Protein AF-A0A101ICA8-F1 (afdb_monomer)

Secondary structure (DSSP, 8-state):
---------TT-TTS---SS-S--TT----EEEE--SSSHHHH-EEEEESSTTSPEEEEETT-----HHHHSSHHHHHHHHTTT-SS---TTHHHHHHHHHHHHHHHHHTT---HHHHHHHHHHHHHHHHHHT-

Mean predicted aligned error: 10.4 Å

Sequence (134 aa):
NYGNIMVELADSAQVGKHPAKWKYRSSQSGFTVLIDPTYPETLTSIFVALPAYGYSIPFLMGATETPRALLDGTVYVSQKESFRYSDYHQSGINDKWKEFLYATRNQLTEGNDVTESINKNFLEMVELVLSMNK

Nearest PDB structures (foldseek):
  1r9p-assembly1_A  TM=2.451E-01  e=5.365E+00  Haemophilus influenzae
  8c2q-assembly1_A  TM=2.241E-01  e=6.086E+00  Salmonella enterica subsp. enterica serovar Typhimurium

Foldseek 3Di:
DPDDPPQDDCPRPPHDDDPPPCPDPPRQKDKGWDADPPCRQFATWIWIAQRNQAGTQIDTNLEPDDAVCVVVCVLNVLRVVLPPDPDRPPPPLVVLSVVLSVVVVVCVVVVHDCHVVNNVVSNVRSVVSSVVSD

Radius of gyration: 15.76 Å; Cα contacts (8 Å, |Δi|>4): 157; chains: 1; bounding box: 45×22×48 Å

Structure (mmCIF, N/CA/C/O backbone):
data_AF-A0A101ICA8-F1
#
_entry.id   AF-A0A101ICA8-F1
#
loop_
_atom_site.group_PDB
_atom_site.id
_atom_site.type_symbol
_atom_site.label_atom_id
_atom_site.label_alt_id
_atom_site.label_comp_id
_atom_site.label_asym_id
_atom_site.label_entity_id
_atom_site.label_seq_id
_atom_site.pdbx_PDB_ins_code
_atom_site.Cartn_x
_atom_site.Cartn_y
_atom_site.Cartn_z
_atom_site.occupancy
_atom_site.B_iso_or_equiv
_atom_site.auth_seq_id
_atom_site.auth_comp_id
_atom_site.auth_asym_id
_atom_site.auth_atom_id
_atom_site.pdbx_PDB_model_num
ATOM 1 N N . ASN A 1 1 ? 4.835 -0.279 30.034 1.00 33.00 1 ASN A N 1
ATOM 2 C CA . ASN A 1 1 ? 5.693 0.478 29.099 1.00 33.00 1 ASN A CA 1
ATOM 3 C C . ASN A 1 1 ? 5.706 -0.221 27.756 1.00 33.00 1 ASN A C 1
ATOM 5 O O . ASN A 1 1 ? 6.590 -1.024 27.499 1.00 33.00 1 ASN A O 1
ATOM 9 N N . TYR A 1 2 ? 4.675 0.028 26.947 1.00 28.28 2 TYR A N 1
ATOM 10 C CA . TYR A 1 2 ? 4.590 -0.466 25.574 1.00 28.28 2 TYR A CA 1
ATOM 11 C C . TYR A 1 2 ? 5.607 0.316 24.740 1.00 28.28 2 TYR A C 1
ATOM 13 O O . TYR A 1 2 ? 5.393 1.479 24.412 1.00 28.28 2 TYR A O 1
ATOM 21 N N . GLY A 1 3 ? 6.782 -0.288 24.559 1.00 27.80 3 GLY A N 1
ATOM 22 C CA . GLY A 1 3 ? 7.936 0.329 23.922 1.00 27.80 3 GLY A CA 1
ATOM 23 C C . GLY A 1 3 ? 7.733 0.454 22.419 1.00 27.80 3 GLY A C 1
ATOM 24 O O . GLY A 1 3 ? 7.601 -0.551 21.733 1.00 27.80 3 GLY A O 1
ATOM 25 N N . ASN A 1 4 ? 7.689 1.702 21.957 1.00 31.98 4 ASN A N 1
ATOM 26 C CA . ASN A 1 4 ? 8.041 2.201 20.629 1.00 31.98 4 ASN A CA 1
ATOM 27 C C . ASN A 1 4 ? 8.325 1.124 19.570 1.00 31.98 4 ASN A C 1
ATOM 29 O O . ASN A 1 4 ? 9.422 0.568 19.514 1.00 31.98 4 ASN A O 1
ATOM 33 N N . ILE A 1 5 ? 7.362 0.902 18.675 1.00 34.62 5 ILE A N 1
ATOM 34 C CA . ILE A 1 5 ? 7.608 0.207 17.410 1.00 34.62 5 ILE A CA 1
ATOM 35 C C . ILE A 1 5 ? 8.553 1.097 16.596 1.00 34.62 5 ILE A C 1
ATOM 37 O O . ILE A 1 5 ? 8.132 2.095 16.013 1.00 34.62 5 ILE A O 1
ATOM 41 N N . MET A 1 6 ? 9.846 0.768 16.593 1.00 35.53 6 MET A N 1
ATOM 42 C CA . MET A 1 6 ? 10.785 1.341 15.636 1.00 35.53 6 MET A CA 1
ATOM 43 C C . MET A 1 6 ? 10.521 0.694 14.281 1.00 35.53 6 MET A C 1
ATOM 45 O O . MET A 1 6 ? 10.897 -0.449 14.033 1.00 35.53 6 MET A O 1
ATOM 49 N N . VAL A 1 7 ? 9.853 1.436 13.402 1.00 41.03 7 VAL A N 1
ATOM 50 C CA . VAL A 1 7 ? 9.846 1.141 11.970 1.00 41.03 7 VAL A CA 1
ATOM 51 C C . VAL A 1 7 ? 11.228 1.511 11.439 1.00 41.03 7 VAL A C 1
ATOM 53 O O . VAL A 1 7 ? 11.446 2.618 10.952 1.00 41.03 7 VAL A O 1
ATOM 56 N N . GLU A 1 8 ? 12.192 0.606 11.565 1.00 38.44 8 GLU A N 1
ATOM 57 C CA . GLU A 1 8 ? 13.427 0.711 10.799 1.00 38.44 8 GLU A CA 1
ATOM 58 C C . GLU A 1 8 ? 13.215 0.023 9.457 1.00 38.44 8 GLU A C 1
ATOM 60 O O . GLU A 1 8 ? 13.251 -1.201 9.337 1.00 38.44 8 GLU A O 1
ATOM 65 N N . LEU A 1 9 ? 12.961 0.835 8.429 1.00 40.56 9 LEU A N 1
ATOM 66 C CA . LEU A 1 9 ? 13.074 0.391 7.044 1.00 40.56 9 LEU A CA 1
ATOM 67 C C . LEU A 1 9 ? 14.454 -0.261 6.871 1.00 40.56 9 LEU A C 1
ATOM 69 O O . LEU A 1 9 ? 15.437 0.255 7.402 1.00 40.56 9 LEU A O 1
ATOM 73 N N . ALA A 1 10 ? 14.548 -1.341 6.094 1.00 41.91 10 ALA A N 1
ATOM 74 C CA . ALA A 1 10 ? 15.792 -2.092 5.872 1.00 41.91 10 ALA A CA 1
ATOM 75 C C . ALA A 1 10 ? 16.975 -1.256 5.315 1.00 41.91 10 ALA A C 1
ATOM 77 O O . ALA A 1 10 ? 18.081 -1.773 5.185 1.00 41.91 10 ALA A O 1
ATOM 78 N N . ASP A 1 11 ? 16.757 0.028 5.003 1.00 41.78 11 ASP A N 1
ATOM 79 C CA . ASP A 1 11 ? 17.762 0.984 4.525 1.00 41.78 11 ASP A CA 1
ATOM 80 C C . ASP A 1 11 ? 17.880 2.258 5.400 1.00 41.78 11 ASP A C 1
ATOM 82 O O . ASP A 1 11 ? 18.428 3.279 4.977 1.00 41.78 11 ASP A O 1
ATOM 86 N N . SER A 1 12 ? 17.369 2.205 6.638 1.00 40.47 12 SER A N 1
ATOM 87 C CA . SER A 1 12 ? 17.634 3.181 7.704 1.00 40.47 12 SER A CA 1
ATOM 88 C C . SER A 1 12 ? 19.147 3.390 7.855 1.00 40.47 12 SER A C 1
ATOM 90 O O . SER A 1 12 ? 19.926 2.437 7.829 1.00 40.47 12 SER A O 1
ATOM 92 N N . ALA A 1 13 ? 19.584 4.640 8.048 1.00 45.53 13 ALA A N 1
ATOM 93 C CA . ALA A 1 13 ? 20.996 4.952 8.292 1.00 45.53 13 ALA A CA 1
ATOM 94 C C . ALA A 1 13 ? 21.559 4.256 9.549 1.00 45.53 13 ALA A C 1
ATOM 96 O O . ALA A 1 13 ? 22.775 4.164 9.703 1.00 45.53 13 ALA A O 1
ATOM 97 N N . GLN A 1 14 ? 20.678 3.785 10.434 1.00 38.03 14 GLN A N 1
ATOM 98 C CA . GLN A 1 14 ? 20.999 3.118 11.692 1.00 38.03 14 GLN A CA 1
ATOM 99 C C . GLN A 1 14 ? 21.032 1.581 11.557 1.00 38.03 14 GLN A C 1
ATOM 101 O O . GLN A 1 14 ? 21.544 0.909 12.451 1.00 38.03 14 GLN A O 1
ATOM 106 N N . VAL A 1 15 ? 20.592 1.016 10.422 1.00 42.09 15 VAL A N 1
ATOM 107 C CA . VAL A 1 15 ? 20.652 -0.429 10.148 1.00 42.09 15 VAL A CA 1
ATOM 108 C C . VAL A 1 15 ? 21.963 -0.775 9.438 1.00 42.09 15 VAL A C 1
ATOM 110 O O . VAL A 1 15 ? 22.350 -0.160 8.442 1.00 42.09 15 VAL A O 1
ATOM 113 N N . GLY A 1 16 ? 22.668 -1.787 9.953 1.00 37.28 16 GLY A N 1
ATOM 114 C CA . GLY A 1 16 ? 23.921 -2.277 9.383 1.00 37.28 16 GLY A CA 1
ATOM 115 C C . GLY A 1 16 ? 23.740 -2.741 7.936 1.00 37.28 16 GLY A C 1
ATOM 116 O O . GLY A 1 16 ? 23.106 -3.761 7.673 1.00 37.28 16 GLY A O 1
ATOM 117 N N . LYS A 1 17 ? 24.315 -2.002 6.984 1.00 44.44 17 LYS A N 1
ATOM 118 C CA . LYS A 1 17 ? 24.229 -2.339 5.559 1.00 44.44 17 LYS A CA 1
ATOM 119 C C . LYS A 1 17 ? 25.163 -3.505 5.251 1.00 44.44 17 LYS A C 1
ATOM 121 O O . LYS A 1 17 ? 26.380 -3.384 5.387 1.00 44.44 17 LYS A O 1
ATOM 126 N N . HIS A 1 18 ? 24.610 -4.628 4.803 1.00 38.69 18 HIS A N 1
ATOM 127 C CA . HIS A 1 18 ? 25.421 -5.738 4.313 1.00 38.69 18 HIS A CA 1
ATOM 128 C C . HIS A 1 18 ? 26.157 -5.306 3.020 1.00 38.69 18 HIS A C 1
ATOM 130 O O . HIS A 1 18 ? 25.521 -4.765 2.113 1.00 38.69 18 HIS A O 1
ATOM 136 N N . PRO A 1 19 ? 27.479 -5.539 2.880 1.00 38.06 19 PRO A N 1
ATOM 137 C CA . PRO A 1 19 ? 28.284 -5.038 1.755 1.00 38.06 19 PRO A CA 1
ATOM 138 C C . PRO A 1 19 ? 27.901 -5.639 0.396 1.00 38.06 19 PRO A C 1
ATOM 140 O O . PRO A 1 19 ? 28.270 -5.101 -0.651 1.00 38.06 19 PRO A O 1
ATOM 143 N N . ALA A 1 20 ? 27.119 -6.722 0.388 1.00 41.50 20 ALA A N 1
ATOM 144 C CA . ALA A 1 20 ? 26.404 -7.146 -0.806 1.00 41.50 20 ALA A CA 1
ATOM 145 C C . ALA A 1 20 ? 25.312 -6.113 -1.108 1.00 41.50 20 ALA A C 1
ATOM 147 O O . ALA A 1 20 ? 24.169 -6.269 -0.693 1.00 41.50 20 ALA A O 1
ATOM 148 N N . LYS A 1 21 ? 25.674 -5.045 -1.829 1.00 44.03 21 LYS A N 1
ATOM 149 C CA . LYS A 1 21 ? 24.713 -4.183 -2.519 1.00 44.03 21 LYS A CA 1
ATOM 150 C C . LYS A 1 21 ? 23.716 -5.110 -3.204 1.00 44.03 21 LYS A C 1
ATOM 152 O O . LYS A 1 21 ? 24.121 -5.890 -4.062 1.00 44.03 21 LYS A O 1
ATOM 157 N N . TRP A 1 22 ? 22.434 -5.009 -2.866 1.00 44.62 22 TRP A N 1
ATOM 158 C CA . TRP A 1 22 ? 21.349 -5.778 -3.480 1.00 44.62 22 TRP A CA 1
ATOM 159 C C . TRP A 1 22 ? 21.189 -5.488 -4.981 1.00 44.62 22 TRP A C 1
ATOM 161 O O . TRP A 1 22 ? 20.150 -5.800 -5.5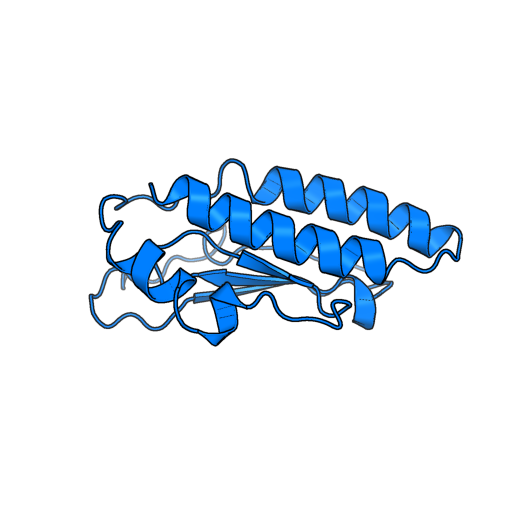19 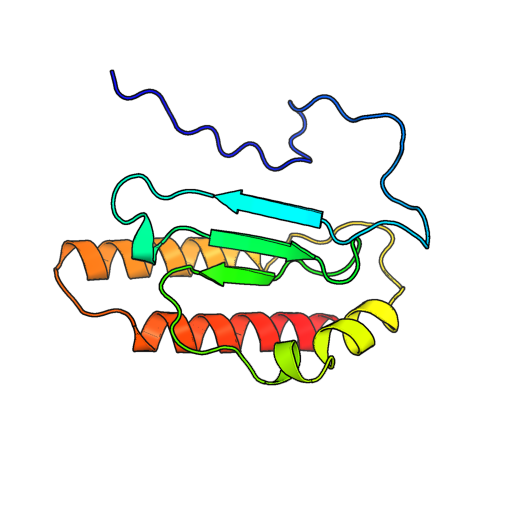1.00 44.62 22 TRP A O 1
ATOM 171 N N . LYS A 1 23 ? 22.187 -4.911 -5.676 1.00 43.81 23 LYS A N 1
ATOM 172 C CA . LYS A 1 23 ? 22.254 -4.488 -7.088 1.00 43.81 23 LYS A CA 1
ATOM 173 C C . LYS A 1 23 ? 22.678 -5.613 -8.056 1.00 43.81 23 LYS A C 1
ATOM 175 O O . LYS A 1 23 ? 23.408 -5.354 -9.010 1.00 43.81 23 LYS A O 1
ATOM 180 N N . TYR A 1 24 ? 22.271 -6.861 -7.831 1.00 42.88 24 TYR A N 1
ATOM 181 C CA . TYR A 1 24 ? 22.476 -7.929 -8.815 1.00 42.88 24 TYR A CA 1
ATOM 182 C C . TYR A 1 24 ? 21.291 -8.029 -9.783 1.00 42.88 24 TYR A C 1
ATOM 184 O O . TYR A 1 24 ? 20.147 -8.048 -9.356 1.00 42.88 24 TYR A O 1
ATOM 192 N N . ARG A 1 25 ? 21.529 -8.232 -11.088 1.00 43.41 25 ARG A N 1
ATOM 193 C CA . ARG A 1 25 ? 20.455 -8.584 -12.054 1.00 43.41 25 ARG A CA 1
ATOM 194 C C . ARG A 1 25 ? 19.585 -9.776 -11.608 1.00 43.41 25 ARG A C 1
ATOM 196 O O . ARG A 1 25 ? 18.491 -9.951 -12.127 1.00 43.41 25 ARG A O 1
ATOM 203 N N . SER A 1 26 ? 20.085 -10.585 -10.675 1.00 43.50 26 SER A N 1
ATOM 204 C CA . SER A 1 26 ? 19.428 -11.730 -10.046 1.00 43.50 26 SER A CA 1
ATOM 205 C C . SER A 1 26 ? 18.821 -11.435 -8.667 1.00 43.50 26 SER A C 1
ATOM 207 O O . SER A 1 26 ? 18.438 -12.379 -7.979 1.00 43.50 26 SER A O 1
ATOM 209 N N . SER A 1 27 ? 18.781 -10.176 -8.208 1.00 46.53 27 SER A N 1
ATOM 210 C CA . SER A 1 27 ? 18.268 -9.860 -6.874 1.00 46.53 27 SER A CA 1
ATOM 211 C C . SER A 1 27 ? 16.772 -10.113 -6.817 1.00 46.53 27 SER A C 1
ATOM 213 O O . SER A 1 27 ? 15.989 -9.549 -7.584 1.00 46.53 27 SER A O 1
ATOM 215 N N . GLN A 1 28 ? 16.403 -10.986 -5.888 1.00 51.34 28 GLN A N 1
ATOM 216 C CA . GLN A 1 28 ? 15.024 -11.292 -5.553 1.00 51.34 28 GLN A CA 1
ATOM 217 C C . GLN A 1 28 ? 14.366 -10.034 -4.972 1.00 51.34 28 GLN A C 1
ATOM 219 O O . GLN A 1 28 ? 15.023 -9.245 -4.291 1.00 51.34 28 GLN A O 1
ATOM 224 N N . SER A 1 29 ? 13.095 -9.821 -5.309 1.00 57.47 29 SER A N 1
ATOM 225 C CA . SER A 1 29 ? 12.265 -8.709 -4.840 1.00 57.47 29 SER A CA 1
ATOM 226 C C . SER A 1 29 ? 12.425 -8.466 -3.335 1.00 57.47 29 SER A C 1
ATOM 228 O O . SER A 1 29 ? 12.402 -9.411 -2.549 1.00 57.47 29 SER A O 1
ATOM 230 N N . GLY A 1 30 ? 12.585 -7.204 -2.935 1.00 64.38 30 GLY A N 1
ATOM 231 C CA . GLY A 1 30 ? 12.642 -6.810 -1.527 1.00 64.38 30 GLY A CA 1
ATOM 232 C C . GLY A 1 30 ? 11.253 -6.467 -0.995 1.00 64.38 30 GLY A C 1
ATOM 233 O O . GLY A 1 30 ? 10.435 -5.903 -1.728 1.00 64.38 30 GLY A O 1
ATOM 234 N N . PHE A 1 31 ? 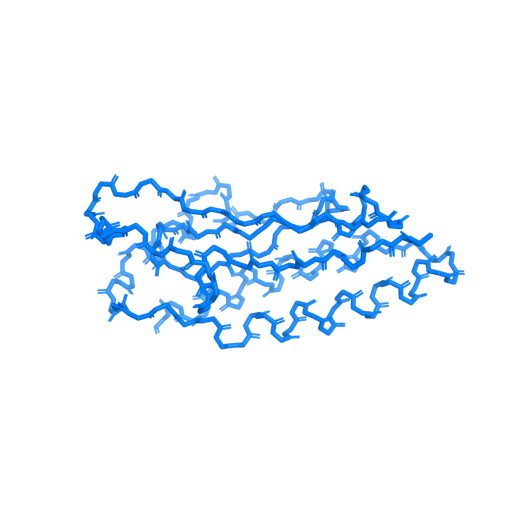11.000 -6.773 0.280 1.00 71.12 31 PHE A N 1
ATOM 235 C CA . PHE A 1 31 ? 9.804 -6.301 0.971 1.00 71.12 31 PHE A CA 1
ATOM 236 C C . PHE A 1 31 ? 10.099 -5.800 2.387 1.00 71.12 31 PHE A C 1
ATOM 238 O O . PHE A 1 31 ? 11.024 -6.269 3.046 1.00 71.12 31 PHE A O 1
ATOM 245 N N . THR A 1 32 ? 9.306 -4.836 2.849 1.00 76.25 32 THR A N 1
ATOM 246 C CA . THR A 1 32 ? 9.287 -4.371 4.244 1.00 76.25 32 THR A CA 1
ATOM 247 C C . THR A 1 32 ? 7.881 -4.526 4.799 1.00 76.25 32 THR A C 1
ATOM 249 O O . THR A 1 32 ? 6.924 -4.163 4.125 1.00 76.25 32 THR A O 1
ATOM 252 N N . VAL A 1 33 ? 7.749 -5.037 6.022 1.00 80.94 33 VAL A N 1
ATOM 253 C CA . VAL A 1 33 ? 6.453 -5.178 6.700 1.00 80.94 33 VAL A CA 1
ATOM 254 C C . VAL A 1 33 ? 6.384 -4.204 7.868 1.00 80.94 33 VAL A C 1
ATOM 256 O O . VAL A 1 33 ? 7.310 -4.129 8.673 1.00 80.94 33 VAL A O 1
ATOM 259 N N . LEU A 1 34 ? 5.271 -3.488 7.970 1.00 82.88 34 LEU A N 1
ATOM 260 C CA . LEU A 1 34 ? 4.913 -2.645 9.098 1.00 82.88 34 LEU A CA 1
ATOM 261 C C . LEU A 1 34 ? 3.639 -3.200 9.723 1.00 82.88 34 LEU A C 1
ATOM 263 O O . LEU A 1 34 ? 2.586 -3.187 9.093 1.00 82.88 34 LEU A O 1
ATOM 267 N N . ILE A 1 35 ? 3.748 -3.688 10.956 1.00 86.62 35 ILE A N 1
ATOM 268 C CA . ILE A 1 35 ? 2.634 -4.287 11.696 1.00 86.62 35 ILE A CA 1
ATOM 269 C C . ILE A 1 35 ? 1.974 -3.212 12.557 1.00 86.62 35 ILE A C 1
ATOM 271 O O . ILE A 1 35 ? 2.640 -2.582 13.382 1.00 86.62 35 ILE A O 1
ATOM 275 N N . ASP A 1 36 ? 0.671 -3.010 12.367 1.00 87.62 36 ASP A N 1
ATOM 276 C CA . ASP A 1 36 ? -0.108 -2.094 13.196 1.00 87.62 36 ASP A CA 1
ATOM 277 C C . ASP A 1 36 ? -0.492 -2.777 14.522 1.00 87.62 36 ASP A C 1
ATOM 279 O O . ASP A 1 36 ? -1.056 -3.868 14.497 1.00 87.62 36 ASP A O 1
ATOM 283 N N . PRO A 1 37 ? -0.198 -2.186 15.694 1.00 86.69 37 PRO A N 1
ATOM 284 C CA . PRO A 1 37 ? -0.487 -2.825 16.978 1.00 86.69 37 PRO A CA 1
ATOM 285 C C . PRO A 1 37 ? -1.958 -2.746 17.401 1.00 86.69 37 PRO A C 1
ATOM 287 O O . PRO A 1 37 ? -2.347 -3.437 18.339 1.00 86.69 37 PRO A O 1
ATOM 290 N N . THR A 1 38 ? -2.751 -1.864 16.791 1.00 91.06 38 THR A N 1
ATOM 291 C CA . THR A 1 38 ? -4.134 -1.580 17.197 1.00 91.06 38 THR A CA 1
ATOM 292 C C . THR A 1 38 ? -5.135 -2.193 16.229 1.00 91.06 38 THR A C 1
ATOM 294 O O . THR A 1 38 ? -6.128 -2.755 16.675 1.00 91.06 38 THR A O 1
ATOM 297 N N . TYR A 1 39 ? -4.843 -2.130 14.930 1.00 91.75 39 TYR A N 1
ATOM 298 C CA . TYR A 1 39 ? -5.665 -2.691 13.856 1.00 91.75 39 TYR A CA 1
ATOM 299 C C . TYR A 1 39 ? -4.811 -3.596 12.947 1.00 91.75 39 TYR A C 1
ATOM 301 O O . TYR A 1 39 ? -4.622 -3.281 11.766 1.00 91.75 39 TYR A O 1
ATOM 309 N N . PRO A 1 40 ? -4.209 -4.680 13.479 1.00 89.50 40 PRO A N 1
ATOM 310 C CA . PRO A 1 40 ? -3.249 -5.509 12.747 1.00 89.50 40 PRO A CA 1
ATOM 311 C C . PRO A 1 40 ? -3.834 -6.149 11.483 1.00 89.50 40 PRO A C 1
ATOM 313 O O . PRO A 1 40 ? -3.114 -6.324 10.503 1.00 89.50 40 PRO A O 1
ATOM 316 N N . GLU A 1 41 ? -5.119 -6.477 11.479 1.00 89.88 41 GLU A N 1
ATOM 317 C CA . GLU A 1 41 ? -5.836 -7.043 10.334 1.00 89.88 41 GLU A CA 1
ATOM 318 C C . GLU A 1 41 ? -6.134 -6.017 9.235 1.00 89.88 41 GLU A C 1
ATOM 320 O O . GLU A 1 41 ? -6.264 -6.395 8.075 1.00 89.88 41 GLU A O 1
ATOM 325 N N . THR A 1 42 ? -6.183 -4.727 9.579 1.00 90.56 42 THR A N 1
ATOM 326 C CA . THR A 1 42 ? -6.619 -3.673 8.654 1.00 90.56 42 THR A CA 1
ATOM 327 C C . THR A 1 42 ? -5.461 -2.800 8.165 1.00 90.56 42 THR A C 1
ATOM 329 O O . THR A 1 42 ? -5.315 -2.567 6.965 1.00 90.56 42 THR A O 1
ATOM 332 N N . LEU A 1 43 ? -4.611 -2.323 9.081 1.00 90.31 43 LEU A N 1
ATOM 333 C CA . LEU A 1 43 ? -3.595 -1.296 8.808 1.00 90.31 43 LEU A CA 1
ATOM 334 C C . LEU A 1 43 ? -2.168 -1.841 8.652 1.00 90.31 43 LEU A C 1
ATOM 336 O O . LEU A 1 43 ? -1.270 -1.093 8.247 1.00 90.31 43 LEU A O 1
ATOM 340 N N . THR A 1 44 ? -1.936 -3.129 8.931 1.00 86.88 44 THR A N 1
ATOM 341 C CA . THR A 1 44 ? -0.642 -3.757 8.620 1.00 86.88 44 THR A CA 1
ATOM 342 C C . THR A 1 44 ? -0.339 -3.572 7.138 1.00 86.88 44 THR A C 1
ATOM 344 O O . THR A 1 44 ? -1.169 -3.872 6.281 1.00 86.88 44 THR A O 1
ATOM 347 N N . SER A 1 45 ? 0.849 -3.050 6.843 1.00 86.81 45 SER A N 1
ATOM 348 C CA . SER A 1 45 ? 1.271 -2.677 5.495 1.00 86.81 45 SER A CA 1
ATOM 349 C C . SER A 1 45 ? 2.504 -3.467 5.071 1.00 86.81 45 SER A C 1
ATOM 351 O O . SER A 1 45 ? 3.470 -3.575 5.826 1.00 86.81 45 SER A O 1
ATOM 353 N N . ILE A 1 46 ? 2.508 -3.980 3.844 1.00 85.00 46 ILE A N 1
ATOM 354 C CA . ILE A 1 46 ? 3.654 -4.644 3.221 1.00 85.00 46 ILE A CA 1
ATOM 355 C C . ILE A 1 46 ? 4.092 -3.814 2.021 1.00 85.00 46 ILE A C 1
ATOM 357 O O . ILE A 1 46 ? 3.345 -3.640 1.070 1.00 85.00 46 ILE A O 1
ATOM 361 N N . PHE A 1 47 ? 5.319 -3.318 2.035 1.00 80.56 47 PHE A N 1
ATOM 362 C CA . PHE A 1 47 ? 5.915 -2.594 0.921 1.00 80.56 47 PHE A CA 1
ATOM 363 C C . PHE A 1 47 ? 6.698 -3.569 0.060 1.00 80.56 47 PHE A C 1
ATOM 365 O O . PHE A 1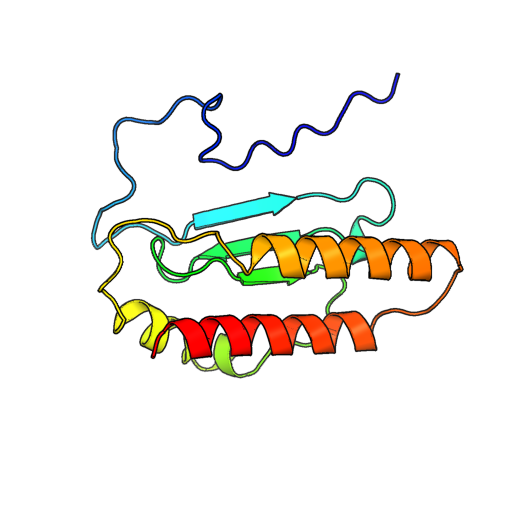 47 ? 7.671 -4.132 0.551 1.00 80.56 47 PHE A O 1
ATOM 372 N N . VAL A 1 48 ? 6.316 -3.754 -1.204 1.00 78.19 48 VAL A N 1
ATOM 373 C CA . VAL A 1 48 ? 6.980 -4.696 -2.123 1.00 78.19 48 VAL A CA 1
ATOM 374 C C . VAL A 1 48 ? 7.571 -3.946 -3.315 1.00 78.19 48 VAL A C 1
ATOM 376 O O . VAL A 1 48 ? 6.854 -3.207 -3.984 1.00 78.19 48 VAL A O 1
ATOM 379 N N . ALA A 1 49 ? 8.858 -4.145 -3.608 1.00 73.69 49 ALA A N 1
ATOM 380 C CA . ALA A 1 49 ? 9.519 -3.606 -4.803 1.00 73.69 49 ALA A CA 1
ATOM 381 C C . ALA A 1 49 ? 9.633 -4.689 -5.895 1.00 73.69 49 ALA A C 1
ATOM 383 O O . ALA A 1 49 ? 10.215 -5.752 -5.649 1.00 73.69 49 ALA A O 1
ATOM 384 N N . LEU A 1 50 ? 9.082 -4.437 -7.092 1.00 66.06 50 LEU A N 1
ATOM 385 C CA . LEU A 1 50 ? 8.933 -5.435 -8.165 1.00 66.06 50 LEU A CA 1
ATOM 386 C C . LEU A 1 50 ? 9.419 -4.920 -9.537 1.00 66.06 50 LEU A C 1
ATOM 388 O O . LEU A 1 50 ? 8.599 -4.406 -10.294 1.00 66.06 50 LEU A O 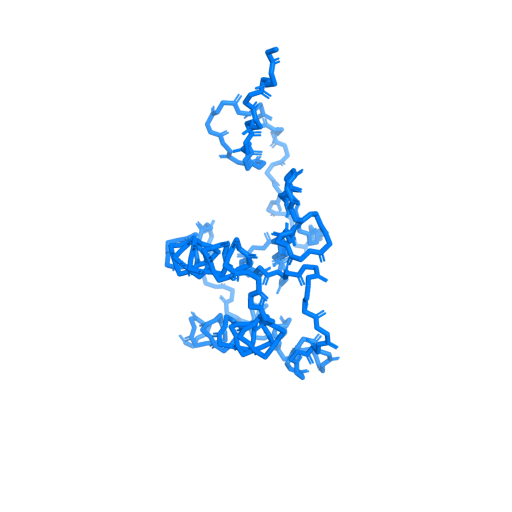1
ATOM 392 N N . PRO A 1 51 ? 10.683 -5.147 -9.958 1.00 65.19 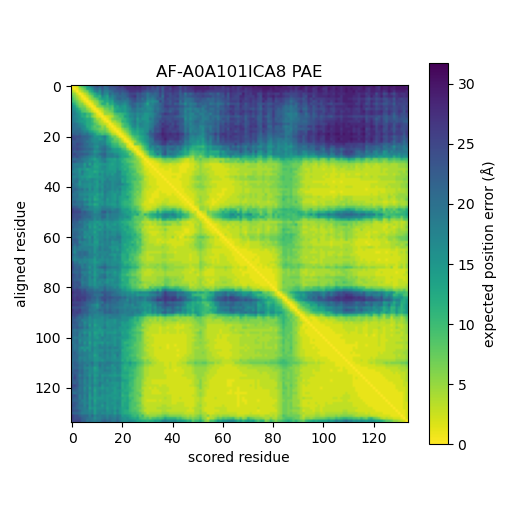51 PRO A N 1
ATOM 393 C CA . PRO A 1 51 ? 11.762 -5.909 -9.309 1.00 65.19 51 PRO A CA 1
ATOM 394 C C . PRO A 1 51 ? 12.429 -5.126 -8.164 1.00 65.19 51 PRO A C 1
ATOM 396 O O . PRO A 1 51 ? 12.057 -3.990 -7.905 1.00 65.19 51 PRO A O 1
ATOM 399 N N . ALA A 1 52 ? 13.443 -5.697 -7.500 1.00 54.03 52 ALA A N 1
ATOM 400 C CA . ALA A 1 52 ? 14.090 -5.166 -6.283 1.00 54.03 52 ALA A CA 1
ATOM 401 C C . ALA A 1 52 ? 14.609 -3.701 -6.325 1.00 54.03 52 ALA A C 1
ATOM 403 O O . ALA A 1 52 ? 15.093 -3.202 -5.312 1.00 54.03 52 ALA A O 1
ATOM 404 N N . TYR A 1 53 ? 14.527 -3.019 -7.470 1.00 57.56 53 TYR A N 1
ATOM 405 C CA . TYR A 1 53 ? 14.949 -1.626 -7.683 1.00 57.56 53 TYR A CA 1
ATOM 406 C C . TYR A 1 53 ? 13.826 -0.690 -8.124 1.00 57.56 53 TYR A C 1
ATOM 408 O O . TYR A 1 53 ? 14.082 0.493 -8.329 1.00 57.56 53 TYR A O 1
ATOM 416 N N . GLY A 1 54 ? 12.620 -1.206 -8.344 1.00 64.94 54 GLY A N 1
ATOM 417 C CA . GLY A 1 54 ? 11.485 -0.385 -8.728 1.00 64.94 54 GLY A CA 1
ATOM 418 C C . GLY A 1 54 ? 10.798 0.249 -7.521 1.00 64.94 54 GLY A C 1
ATOM 419 O O . GLY A 1 54 ? 11.177 0.030 -6.367 1.00 64.94 54 GLY A O 1
ATOM 420 N N . TYR A 1 55 ? 9.782 1.064 -7.791 1.00 73.00 55 TYR A N 1
ATOM 421 C CA . TYR A 1 55 ? 9.001 1.717 -6.746 1.00 73.00 55 TYR A CA 1
ATOM 422 C C . TYR A 1 55 ? 8.297 0.685 -5.859 1.00 73.00 55 TYR A C 1
ATOM 424 O O . TYR A 1 55 ? 7.619 -0.218 -6.362 1.00 73.00 55 TYR A O 1
ATOM 432 N N . SER A 1 56 ? 8.430 0.839 -4.539 1.00 76.56 56 SER A N 1
ATOM 433 C CA . SER A 1 56 ? 7.721 -0.005 -3.580 1.00 76.56 56 SER A CA 1
ATOM 434 C C . SER A 1 56 ? 6.228 0.287 -3.595 1.00 76.56 56 SER A C 1
ATOM 436 O O . SER A 1 56 ? 5.824 1.440 -3.450 1.00 76.56 56 SER A O 1
ATOM 438 N N . ILE A 1 57 ? 5.423 -0.762 -3.682 1.00 80.06 57 ILE A N 1
ATOM 439 C CA . ILE A 1 57 ? 3.966 -0.689 -3.626 1.00 80.06 57 ILE A CA 1
ATOM 440 C C . ILE A 1 57 ? 3.527 -1.058 -2.206 1.00 80.06 57 ILE A C 1
ATOM 442 O O . ILE A 1 57 ? 3.902 -2.142 -1.749 1.00 80.06 57 ILE A O 1
ATOM 446 N N . PRO A 1 58 ? 2.780 -0.194 -1.495 1.00 82.06 58 PRO A N 1
ATOM 447 C CA . PRO A 1 58 ? 2.206 -0.534 -0.201 1.00 82.06 58 PRO A CA 1
ATOM 448 C C . PRO A 1 58 ? 0.941 -1.383 -0.384 1.00 82.06 58 PRO A C 1
ATOM 450 O O . PRO A 1 58 ? -0.048 -0.936 -0.957 1.00 82.06 58 PRO A O 1
ATOM 453 N N . PHE A 1 59 ? 0.973 -2.604 0.131 1.00 83.56 59 PHE A N 1
ATOM 454 C CA . PHE A 1 59 ? -0.169 -3.500 0.267 1.00 83.56 59 PHE A CA 1
ATOM 455 C C . PHE A 1 59 ? -0.713 -3.360 1.681 1.00 83.56 59 PHE A C 1
ATOM 457 O O . PHE A 1 59 ? 0.030 -3.562 2.639 1.00 83.56 59 PHE A O 1
ATOM 464 N N . LEU A 1 60 ? -1.993 -3.039 1.823 1.00 85.31 60 LEU A N 1
ATOM 465 C CA . LEU A 1 60 ? -2.672 -3.038 3.116 1.00 85.31 60 LEU A CA 1
ATOM 466 C C . LEU A 1 60 ? -3.323 -4.398 3.334 1.00 85.31 60 LEU A C 1
ATOM 468 O O . LEU A 1 60 ? -4.033 -4.882 2.458 1.00 85.31 60 LEU A O 1
ATOM 472 N N . MET A 1 61 ? -3.108 -5.002 4.502 1.00 85.25 61 MET A N 1
ATOM 473 C CA . MET A 1 61 ? -3.710 -6.297 4.838 1.00 85.25 61 MET A CA 1
ATOM 474 C C . MET A 1 61 ? -5.243 -6.236 4.899 1.00 85.25 61 MET A C 1
ATOM 476 O O . MET A 1 61 ? -5.888 -7.252 4.664 1.00 85.25 61 MET A O 1
ATOM 480 N N . GLY A 1 62 ? -5.817 -5.050 5.140 1.00 87.56 62 GLY A N 1
ATOM 481 C CA . GLY A 1 62 ? -7.261 -4.820 5.090 1.00 87.56 62 GLY A CA 1
ATOM 482 C C . GLY A 1 62 ? -7.853 -4.713 3.680 1.00 87.56 62 GLY A C 1
ATOM 483 O O . GLY A 1 62 ? -9.067 -4.576 3.554 1.00 87.56 62 GLY A O 1
ATOM 484 N N . ALA A 1 63 ? -7.036 -4.738 2.620 1.00 89.81 63 ALA A N 1
ATOM 485 C CA . ALA A 1 63 ? -7.544 -4.723 1.252 1.00 89.81 63 ALA A CA 1
ATOM 486 C C . ALA A 1 63 ? -8.163 -6.081 0.900 1.00 89.81 63 ALA A C 1
ATOM 488 O O . ALA A 1 63 ? -7.568 -7.133 1.132 1.00 89.81 63 ALA A O 1
ATOM 489 N N . THR A 1 64 ? -9.347 -6.060 0.295 1.00 92.81 64 THR A N 1
ATOM 490 C CA . THR A 1 64 ? -10.075 -7.269 -0.122 1.00 92.81 64 THR A CA 1
ATOM 491 C C . THR A 1 64 ? -9.989 -7.521 -1.624 1.00 92.81 64 THR A C 1
ATOM 493 O O . THR A 1 64 ? -10.364 -8.594 -2.096 1.00 92.81 64 THR A O 1
ATOM 496 N N . GLU A 1 65 ? -9.445 -6.565 -2.379 1.00 90.75 65 GLU A N 1
ATOM 497 C CA . GLU A 1 65 ? -9.288 -6.640 -3.828 1.00 90.75 65 GLU A CA 1
ATOM 498 C C . GLU A 1 65 ? -7.842 -6.365 -4.247 1.00 90.75 65 GLU A C 1
ATOM 500 O O . GLU A 1 65 ? -7.133 -5.557 -3.650 1.00 90.75 65 GLU A O 1
ATOM 505 N N . THR A 1 66 ? -7.391 -7.043 -5.305 1.00 89.12 66 THR A N 1
ATOM 506 C CA . THR A 1 66 ? -6.057 -6.832 -5.884 1.00 89.12 66 THR A CA 1
ATOM 507 C C . THR A 1 66 ? -6.173 -6.124 -7.236 1.00 89.12 66 THR A C 1
ATOM 509 O O . THR A 1 66 ? -6.812 -6.668 -8.141 1.00 89.12 66 THR A O 1
ATOM 512 N N . PRO A 1 67 ? -5.526 -4.957 -7.428 1.00 90.56 67 PRO A N 1
ATOM 513 C CA . PRO A 1 67 ? -5.460 -4.279 -8.716 1.00 90.56 67 PRO A CA 1
ATOM 514 C C . PRO A 1 67 ? -4.962 -5.198 -9.835 1.00 90.56 67 PRO A C 1
ATOM 516 O O . PRO A 1 67 ? -3.928 -5.857 -9.711 1.00 90.56 67 PRO A O 1
ATOM 519 N N . ARG A 1 68 ? -5.668 -5.201 -10.972 1.00 91.00 68 ARG A N 1
ATOM 520 C CA . ARG A 1 68 ? -5.393 -6.102 -12.106 1.00 91.00 68 ARG A CA 1
ATOM 521 C C . ARG A 1 68 ? -3.946 -6.035 -12.605 1.00 91.00 68 ARG A C 1
ATOM 523 O O . ARG A 1 68 ? -3.375 -7.073 -12.923 1.00 91.00 68 ARG A O 1
ATOM 530 N N . ALA A 1 69 ? -3.343 -4.846 -12.588 1.00 86.44 69 ALA A N 1
ATOM 531 C CA . ALA A 1 69 ? -1.966 -4.622 -13.031 1.00 86.44 69 ALA A CA 1
ATOM 532 C C . ALA A 1 69 ? -0.902 -5.382 -12.208 1.00 86.44 69 ALA A C 1
ATOM 534 O O . ALA A 1 69 ? 0.224 -5.576 -12.674 1.00 86.44 69 ALA A O 1
ATOM 535 N N . LEU A 1 70 ? -1.240 -5.800 -10.980 1.00 84.75 70 LEU A N 1
ATOM 536 C CA . LEU A 1 70 ? -0.398 -6.669 -10.154 1.00 84.75 70 LEU A CA 1
ATOM 537 C C . LEU A 1 70 ? -0.566 -8.152 -10.503 1.00 84.75 70 LEU A C 1
ATOM 539 O O . LEU A 1 70 ? 0.360 -8.930 -10.294 1.00 84.75 70 LEU A O 1
ATOM 543 N N . LEU A 1 71 ? -1.725 -8.541 -11.039 1.00 87.56 71 LEU A N 1
ATOM 544 C CA . LEU A 1 71 ? -2.049 -9.925 -11.392 1.00 87.56 71 LEU A CA 1
ATOM 545 C C . LEU A 1 71 ? -1.561 -10.303 -12.794 1.00 87.56 71 LEU A C 1
ATOM 547 O O . LEU A 1 71 ? -1.163 -11.441 -13.020 1.00 87.56 71 LEU A O 1
ATOM 551 N N . ASP A 1 72 ? -1.598 -9.363 -13.738 1.00 86.50 72 ASP A N 1
ATOM 552 C CA . ASP A 1 72 ? -1.263 -9.613 -15.146 1.00 86.50 72 ASP A CA 1
ATOM 553 C C . ASP A 1 72 ? 0.208 -9.337 -15.505 1.00 86.50 72 ASP A C 1
ATOM 555 O O . ASP A 1 72 ? 0.619 -9.523 -16.650 1.00 86.50 72 ASP A O 1
ATOM 559 N N . GLY A 1 73 ? 1.018 -8.920 -14.528 1.00 81.69 73 GLY A N 1
ATOM 560 C CA . GLY A 1 73 ? 2.440 -8.636 -14.713 1.00 81.69 73 GLY A CA 1
ATOM 561 C C . GLY A 1 73 ? 2.749 -7.252 -15.294 1.00 81.69 73 GLY A C 1
ATOM 562 O O . GLY A 1 73 ? 3.928 -6.947 -15.488 1.00 81.69 73 GLY A O 1
ATOM 563 N N . THR A 1 74 ? 1.748 -6.391 -15.515 1.00 85.62 74 THR A N 1
ATOM 564 C CA . THR A 1 74 ? 1.944 -5.022 -16.030 1.00 85.62 74 THR A CA 1
ATOM 565 C C . THR A 1 74 ? 2.929 -4.229 -15.176 1.00 85.62 74 THR A C 1
ATOM 567 O O . THR A 1 74 ? 3.858 -3.622 -15.709 1.00 85.62 74 THR A O 1
ATOM 570 N N . VAL A 1 75 ? 2.781 -4.275 -13.847 1.00 80.06 75 VAL A N 1
ATOM 571 C CA . VAL A 1 75 ? 3.706 -3.607 -12.914 1.00 80.06 75 VAL A CA 1
ATOM 572 C C . VAL A 1 75 ? 5.134 -4.122 -13.084 1.00 80.06 75 VAL A C 1
ATOM 574 O O . VAL A 1 75 ? 6.062 -3.323 -13.182 1.00 80.06 75 VAL A O 1
ATOM 577 N N . TYR A 1 76 ? 5.311 -5.442 -13.168 1.00 78.06 76 TYR A N 1
ATOM 578 C CA . TYR A 1 76 ? 6.630 -6.053 -13.313 1.00 78.06 76 TYR A CA 1
ATOM 579 C C . TYR A 1 76 ? 7.320 -5.609 -14.606 1.00 78.06 76 TYR A C 1
ATOM 581 O O . TYR A 1 76 ? 8.485 -5.216 -14.575 1.00 78.06 76 TYR A O 1
ATOM 589 N N . VAL A 1 77 ? 6.611 -5.655 -15.739 1.00 78.25 77 VAL A N 1
ATOM 590 C CA . VAL A 1 77 ? 7.160 -5.245 -17.040 1.00 78.25 77 VAL A CA 1
ATOM 591 C C . VAL A 1 77 ? 7.488 -3.755 -17.028 1.00 78.25 77 VAL A C 1
ATOM 593 O O . VAL A 1 77 ? 8.617 -3.387 -17.339 1.00 78.25 77 VAL A O 1
ATOM 596 N N . SER A 1 78 ? 6.552 -2.915 -16.579 1.00 79.69 78 SER A N 1
ATOM 597 C CA . SER A 1 78 ? 6.727 -1.461 -16.535 1.00 79.69 78 SER A CA 1
ATOM 598 C C . SER A 1 78 ? 7.926 -1.048 -15.676 1.00 79.69 78 SER A C 1
ATOM 600 O O . SER A 1 78 ? 8.782 -0.301 -16.150 1.00 79.69 78 SER A O 1
ATOM 602 N N . GLN A 1 79 ? 8.062 -1.585 -14.459 1.00 75.38 79 GLN A N 1
ATOM 603 C CA . GLN A 1 79 ? 9.205 -1.280 -13.591 1.00 75.38 79 GLN A CA 1
ATOM 604 C C . GLN A 1 79 ? 10.524 -1.864 -14.121 1.00 75.38 79 GLN A C 1
ATOM 606 O O . GLN A 1 79 ? 11.579 -1.246 -13.983 1.00 75.38 79 GLN A O 1
ATOM 611 N N . LYS A 1 80 ? 10.492 -3.049 -14.745 1.00 74.06 80 LYS A N 1
ATOM 612 C CA . LYS A 1 80 ? 11.682 -3.682 -15.332 1.00 74.06 80 LYS A CA 1
ATOM 613 C C . LYS A 1 80 ? 12.198 -2.936 -16.560 1.00 74.06 80 LYS A C 1
ATOM 615 O O . LYS A 1 80 ? 13.409 -2.848 -16.728 1.00 74.06 80 LYS A O 1
ATOM 620 N N . GLU A 1 81 ? 11.317 -2.462 -17.435 1.00 71.75 81 GLU A N 1
ATOM 621 C CA . GLU A 1 81 ? 11.689 -1.747 -18.663 1.00 71.75 81 GLU A CA 1
ATOM 622 C C . GLU A 1 81 ? 12.113 -0.307 -18.379 1.00 71.75 81 GLU A C 1
ATOM 624 O O . GLU A 1 81 ? 13.020 0.216 -19.029 1.00 71.75 81 GLU A O 1
ATOM 629 N N . SER A 1 82 ? 11.556 0.293 -17.328 1.00 65.88 82 SER A N 1
ATOM 630 C CA . SER A 1 82 ? 11.913 1.626 -16.830 1.00 65.88 82 SER A CA 1
ATOM 631 C C . SER A 1 82 ? 13.247 1.652 -16.085 1.00 65.88 82 SER A C 1
ATOM 633 O O . SER A 1 82 ? 13.428 2.462 -15.181 1.00 65.88 82 SER A O 1
ATOM 635 N N . PHE A 1 83 ? 14.192 0.777 -16.466 1.00 56.44 83 PHE A N 1
ATOM 636 C CA . PHE A 1 83 ? 15.514 0.531 -15.870 1.00 56.44 83 PHE A CA 1
ATOM 637 C C . PHE A 1 83 ? 16.469 1.737 -16.007 1.00 56.44 83 PHE A C 1
ATOM 639 O O . PHE A 1 83 ? 17.586 1.633 -16.512 1.00 56.44 83 PHE A O 1
ATOM 646 N N . ARG A 1 84 ? 16.008 2.915 -15.590 1.00 53.56 84 ARG A N 1
ATOM 647 C CA . ARG A 1 84 ? 16.707 4.198 -15.590 1.00 53.56 84 ARG A CA 1
ATOM 648 C C . ARG A 1 84 ? 17.180 4.598 -14.194 1.00 53.56 84 ARG A C 1
ATOM 650 O O . ARG A 1 84 ? 18.075 5.428 -14.094 1.00 53.56 84 ARG A O 1
ATOM 657 N N . TYR A 1 85 ? 16.640 4.001 -13.131 1.00 50.88 85 TYR A N 1
ATOM 658 C CA . TYR A 1 85 ? 16.898 4.453 -11.765 1.00 50.88 85 TYR A CA 1
ATOM 659 C C . TYR A 1 85 ? 17.858 3.520 -11.022 1.00 50.88 85 TYR A C 1
ATOM 661 O O . TYR A 1 85 ? 17.520 2.407 -10.62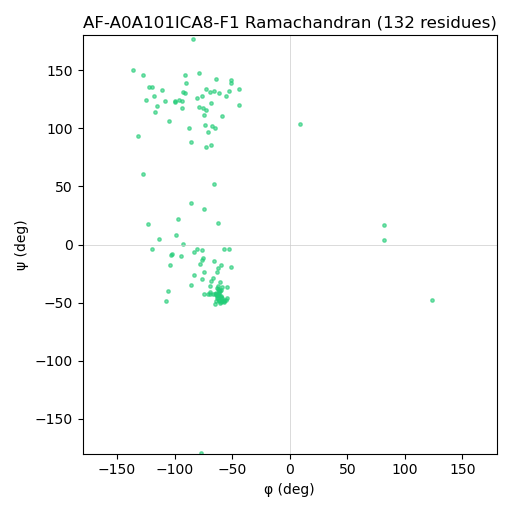7 1.00 50.88 85 TYR A O 1
ATOM 669 N N . SER A 1 86 ? 19.096 3.992 -10.839 1.00 42.22 86 SER A N 1
ATOM 670 C CA . SER A 1 86 ? 20.103 3.382 -9.962 1.00 42.22 86 SER A CA 1
ATOM 671 C C . SER A 1 86 ? 19.952 3.785 -8.492 1.00 42.22 86 SER A C 1
ATOM 673 O O . SER A 1 86 ? 20.669 3.220 -7.653 1.00 42.22 86 SER A O 1
ATOM 675 N N . ASP A 1 87 ? 19.040 4.721 -8.207 1.00 46.28 87 ASP A N 1
ATOM 676 C CA . ASP A 1 87 ? 18.790 5.325 -6.903 1.00 46.28 87 ASP A CA 1
ATOM 677 C C . ASP A 1 87 ? 17.311 5.151 -6.535 1.00 46.28 87 ASP A C 1
ATOM 679 O O . ASP A 1 87 ? 16.405 5.487 -7.294 1.00 46.28 87 ASP A O 1
ATOM 683 N N . TYR A 1 88 ? 17.078 4.547 -5.375 1.00 46.22 88 TYR A N 1
ATOM 684 C CA . TYR A 1 88 ? 15.761 4.175 -4.873 1.00 46.22 88 TYR A CA 1
ATOM 685 C C . TYR A 1 88 ? 14.952 5.444 -4.544 1.00 46.22 88 TYR A C 1
ATOM 687 O O . TYR A 1 88 ? 15.185 6.092 -3.524 1.00 46.22 88 TYR A O 1
ATOM 695 N N . HIS A 1 89 ? 14.014 5.838 -5.408 1.00 50.44 89 HIS A N 1
ATOM 696 C CA . HIS A 1 89 ? 13.181 7.024 -5.189 1.00 50.44 89 HIS A CA 1
ATOM 697 C C . HIS A 1 89 ? 11.952 6.685 -4.330 1.00 50.44 89 HIS A C 1
ATOM 699 O O . HIS A 1 89 ? 10.879 6.375 -4.833 1.00 50.44 89 HIS A O 1
ATOM 705 N N . GLN A 1 90 ? 12.104 6.779 -3.006 1.00 50.94 90 GLN A N 1
ATOM 706 C CA . GLN A 1 90 ? 10.994 6.686 -2.038 1.00 50.94 90 GLN A CA 1
ATOM 707 C C . GLN A 1 90 ? 10.112 7.947 -1.969 1.00 50.94 90 GLN A C 1
ATOM 709 O O . GLN A 1 90 ? 9.067 7.933 -1.313 1.00 50.94 90 GLN A O 1
ATOM 714 N N . SER A 1 91 ? 10.534 9.057 -2.581 1.00 51.94 91 SER A N 1
ATOM 715 C CA . SER A 1 91 ? 9.891 10.362 -2.410 1.00 51.94 91 SER A CA 1
ATOM 716 C C . SER A 1 91 ? 8.558 10.428 -3.164 1.00 51.94 91 SER A C 1
ATOM 718 O O . SER A 1 91 ? 8.546 10.423 -4.393 1.00 51.94 91 SER A O 1
ATOM 720 N N . GLY A 1 92 ? 7.445 10.492 -2.426 1.00 61.56 92 GLY A N 1
ATOM 721 C CA . GLY A 1 92 ? 6.085 10.681 -2.949 1.00 61.56 92 GLY A CA 1
ATOM 722 C C . GLY A 1 92 ? 5.099 9.581 -2.542 1.00 61.56 92 GLY A C 1
ATOM 723 O O . GLY A 1 92 ? 4.020 9.882 -2.036 1.00 61.56 92 GLY A O 1
ATOM 724 N N . ILE A 1 93 ? 5.481 8.307 -2.688 1.00 71.25 93 ILE A N 1
ATOM 725 C CA . ILE A 1 93 ? 4.616 7.163 -2.331 1.00 71.25 93 ILE A CA 1
ATOM 726 C C . ILE A 1 93 ? 4.470 7.054 -0.809 1.00 71.25 93 ILE A C 1
ATOM 728 O O . ILE A 1 93 ? 3.366 6.878 -0.299 1.00 71.25 93 ILE A O 1
ATOM 732 N N . ASN A 1 94 ? 5.573 7.233 -0.076 1.00 72.06 94 ASN A N 1
ATOM 733 C CA . ASN A 1 94 ? 5.571 7.156 1.385 1.00 72.06 94 ASN A CA 1
ATOM 734 C C . ASN A 1 94 ? 4.701 8.239 2.032 1.00 72.06 94 ASN A C 1
ATOM 736 O O . ASN A 1 94 ? 4.042 7.963 3.029 1.00 72.06 94 ASN A O 1
ATOM 740 N N . ASP A 1 95 ? 4.685 9.455 1.485 1.00 76.38 95 ASP A N 1
ATOM 741 C CA . ASP A 1 95 ? 3.916 10.556 2.073 1.00 76.38 95 ASP A CA 1
ATOM 742 C C . ASP A 1 95 ? 2.417 10.376 1.821 1.00 76.38 95 ASP A C 1
ATOM 744 O O . ASP A 1 95 ? 1.633 10.473 2.763 1.00 76.38 95 ASP A O 1
ATOM 748 N N . LYS A 1 96 ? 2.027 9.979 0.600 1.00 79.38 96 LYS A N 1
ATOM 749 C CA . LYS A 1 96 ? 0.636 9.610 0.288 1.00 79.38 96 LYS A CA 1
ATOM 750 C C . LYS A 1 96 ? 0.144 8.436 1.131 1.00 79.38 96 LYS A C 1
ATOM 752 O O . LYS A 1 96 ? -0.999 8.439 1.577 1.00 79.38 96 LYS A O 1
ATOM 757 N N . TRP A 1 97 ? 0.997 7.440 1.365 1.00 84.06 97 TRP A N 1
ATOM 758 C CA . TRP A 1 97 ? 0.636 6.277 2.174 1.00 84.06 97 TRP A CA 1
ATOM 759 C C . TRP A 1 97 ? 0.472 6.665 3.645 1.00 84.06 97 TRP A C 1
ATOM 761 O O . TRP A 1 97 ? -0.503 6.258 4.272 1.00 84.06 97 TRP A O 1
ATOM 771 N N . LYS A 1 98 ? 1.369 7.503 4.187 1.00 82.75 98 LYS A N 1
ATOM 772 C CA . LYS A 1 98 ? 1.245 8.028 5.556 1.00 82.75 98 LYS A CA 1
ATOM 773 C C . LYS A 1 98 ? -0.051 8.808 5.727 1.00 82.75 98 LYS A C 1
ATOM 775 O O . LYS A 1 98 ? -0.781 8.558 6.680 1.00 82.75 98 LYS A O 1
ATOM 780 N N . GLU A 1 99 ? -0.334 9.736 4.814 1.00 86.12 99 GLU A N 1
ATOM 781 C CA . GLU A 1 99 ? -1.554 10.544 4.843 1.00 86.12 99 GLU A CA 1
ATOM 782 C C . GLU A 1 99 ? -2.805 9.656 4.831 1.00 86.12 99 GLU A C 1
ATOM 784 O O . GLU A 1 99 ? -3.667 9.790 5.702 1.00 86.12 99 GLU A O 1
ATOM 789 N N . PHE A 1 100 ? -2.853 8.683 3.915 1.00 89.62 100 PHE A N 1
ATOM 790 C CA . PHE A 1 100 ? -3.946 7.720 3.838 1.00 89.62 100 PHE A CA 1
ATOM 791 C C . PHE A 1 100 ? -4.097 6.895 5.124 1.00 89.62 100 PHE A C 1
ATOM 793 O O . PHE A 1 100 ? -5.209 6.740 5.632 1.00 89.62 100 PHE A O 1
ATOM 800 N N . LEU A 1 101 ? -2.997 6.388 5.687 1.00 88.75 101 LEU A N 1
ATOM 801 C CA . LEU A 1 101 ? -3.037 5.603 6.919 1.00 88.75 101 LEU A CA 1
ATOM 802 C C . LEU A 1 101 ? -3.557 6.402 8.110 1.00 88.75 101 LEU A C 1
ATOM 804 O O . LEU A 1 101 ? -4.366 5.883 8.879 1.00 88.75 101 LEU A O 1
ATOM 808 N N . TYR A 1 102 ? -3.113 7.650 8.273 1.00 89.69 102 TYR A N 1
ATOM 809 C CA . TYR A 1 102 ? -3.600 8.500 9.358 1.00 89.69 102 TYR A CA 1
ATOM 810 C C . TYR A 1 102 ? -5.100 8.772 9.217 1.00 89.69 102 TYR A C 1
ATOM 812 O O . TYR A 1 102 ? -5.833 8.652 10.198 1.00 89.69 102 TYR A O 1
ATOM 820 N N . ALA A 1 103 ? -5.570 9.064 8.001 1.00 91.19 103 ALA A N 1
ATOM 821 C CA . ALA A 1 103 ? -6.993 9.259 7.738 1.00 91.19 103 ALA A CA 1
ATOM 822 C C . ALA A 1 103 ? -7.813 7.987 8.023 1.00 91.19 103 ALA A C 1
ATOM 824 O O . ALA A 1 103 ? -8.829 8.045 8.715 1.00 91.19 103 ALA A O 1
ATOM 825 N N . THR A 1 104 ? -7.337 6.830 7.559 1.00 92.69 104 THR A N 1
ATOM 826 C CA . THR A 1 104 ? -8.008 5.532 7.747 1.00 92.69 104 THR A CA 1
ATOM 827 C C . THR A 1 104 ? -8.073 5.143 9.220 1.00 92.69 104 THR A C 1
ATOM 829 O O . THR A 1 104 ? -9.110 4.699 9.706 1.00 92.69 104 THR A O 1
ATOM 832 N N . ARG A 1 105 ? -6.991 5.366 9.974 1.00 93.62 105 ARG A N 1
ATOM 833 C CA . ARG A 1 105 ? -6.962 5.108 11.417 1.00 93.62 105 ARG A CA 1
ATOM 834 C C . ARG A 1 105 ? -7.989 5.949 12.177 1.00 93.62 105 ARG A C 1
ATOM 836 O O . ARG A 1 105 ? -8.611 5.436 13.108 1.00 93.62 105 ARG A O 1
ATOM 843 N N . ASN A 1 106 ? -8.171 7.214 11.801 1.00 93.75 106 ASN A N 1
ATOM 844 C CA . ASN A 1 106 ? -9.189 8.063 12.419 1.00 93.75 106 ASN A CA 1
ATOM 845 C C . ASN A 1 106 ? -10.592 7.500 12.161 1.00 93.75 106 ASN A C 1
ATOM 847 O O . ASN A 1 106 ? -11.353 7.323 13.107 1.00 93.75 106 ASN A O 1
ATOM 851 N N . GLN A 1 107 ? -10.885 7.104 10.917 1.00 95.12 107 GLN A N 1
ATOM 852 C CA . GLN A 1 107 ? -12.168 6.489 10.561 1.00 95.12 107 GLN A CA 1
ATOM 853 C C . GLN A 1 107 ? -12.433 5.188 11.334 1.00 95.12 107 GLN A C 1
ATOM 855 O O . GLN A 1 107 ? -13.526 5.011 11.866 1.00 95.12 107 GLN A O 1
ATOM 860 N N . LEU A 1 108 ? -11.432 4.313 11.462 1.00 93.69 108 LEU A N 1
ATOM 861 C CA . LEU A 1 108 ? -11.539 3.080 12.253 1.00 93.69 108 LEU A CA 1
ATOM 862 C C . LEU A 1 108 ? -11.806 3.358 13.736 1.00 93.69 108 LEU A C 1
ATOM 864 O O . LEU A 1 108 ? -12.606 2.671 14.364 1.00 93.69 108 LEU A O 1
ATOM 868 N N . THR A 1 109 ? -11.169 4.389 14.293 1.00 94.50 109 THR A N 1
ATOM 869 C CA . THR A 1 109 ? -11.361 4.785 15.699 1.00 94.50 109 THR A CA 1
ATOM 870 C C . THR A 1 109 ? -12.776 5.307 15.957 1.00 94.50 109 THR A C 1
ATOM 872 O O . THR A 1 109 ? -13.309 5.136 17.051 1.00 94.50 109 THR A O 1
ATOM 875 N N . GLU A 1 110 ? -13.407 5.894 14.942 1.00 95.94 110 GLU A N 1
ATOM 876 C CA . GLU A 1 110 ? -14.814 6.308 14.957 1.00 95.94 110 GLU A CA 1
ATOM 877 C C . GLU A 1 110 ? -15.791 5.142 14.698 1.00 95.94 110 GLU A C 1
ATOM 879 O O . GLU A 1 110 ? -17.003 5.329 14.790 1.00 95.94 110 GLU A O 1
ATOM 884 N N . GLY A 1 111 ? -15.286 3.935 14.413 1.00 95.12 111 GLY A N 1
ATOM 885 C CA . GLY A 1 111 ? -16.089 2.742 14.139 1.00 95.12 111 GLY A CA 1
ATOM 886 C C . GLY A 1 111 ? -16.613 2.644 12.704 1.00 95.12 111 GLY A C 1
ATOM 887 O O . GLY A 1 111 ? -17.544 1.879 12.453 1.00 95.12 111 GLY A O 1
ATOM 888 N N . ASN A 1 112 ? -16.046 3.408 11.768 1.00 96.25 112 ASN A N 1
ATOM 889 C CA . ASN A 1 112 ? -16.445 3.374 10.363 1.00 96.25 112 ASN A CA 1
ATOM 890 C C . ASN A 1 112 ? -15.841 2.161 9.633 1.00 96.25 112 ASN A C 1
ATOM 892 O O . ASN A 1 112 ? -14.708 1.759 9.904 1.00 96.25 112 ASN A O 1
ATOM 896 N N . ASP A 1 113 ? -16.576 1.627 8.654 1.00 94.31 113 ASP A N 1
ATOM 897 C CA . ASP A 1 113 ? -16.034 0.671 7.683 1.00 94.31 113 ASP A CA 1
ATOM 898 C C . ASP A 1 113 ? -15.175 1.413 6.649 1.00 94.31 113 ASP A C 1
ATOM 900 O O . ASP A 1 113 ? -15.609 2.391 6.039 1.00 94.31 113 ASP A O 1
ATOM 904 N N . VAL A 1 114 ? -13.942 0.944 6.465 1.00 94.81 114 VAL A N 1
ATOM 905 C CA . VAL A 1 114 ? -12.925 1.559 5.601 1.00 94.81 114 VAL A CA 1
ATOM 906 C C . VAL A 1 114 ? -12.569 0.700 4.385 1.00 94.81 114 VAL A C 1
ATOM 908 O O . VAL A 1 114 ? -11.675 1.069 3.623 1.00 94.81 114 VAL A O 1
ATOM 911 N N . THR A 1 115 ? -13.250 -0.431 4.180 1.00 93.31 115 THR A N 1
ATOM 912 C CA . THR A 1 115 ? -12.900 -1.431 3.155 1.00 93.31 115 THR A CA 1
ATOM 913 C C . THR A 1 115 ? -12.819 -0.825 1.749 1.00 93.31 115 THR A C 1
ATOM 915 O O . THR A 1 115 ? -11.827 -1.009 1.042 1.00 93.31 115 THR A O 1
ATOM 918 N N . GLU A 1 116 ? -13.826 -0.040 1.352 1.00 93.69 116 GLU A N 1
ATOM 919 C CA . GLU A 1 116 ? -13.860 0.619 0.039 1.00 93.69 116 GLU A CA 1
ATOM 920 C C . GLU A 1 116 ? -12.711 1.626 -0.123 1.00 93.69 116 GLU A C 1
ATOM 922 O O . GLU A 1 116 ? -12.016 1.630 -1.142 1.00 93.69 116 GLU A O 1
ATOM 927 N N . SER A 1 117 ? -12.459 2.438 0.909 1.00 92.94 117 SER A N 1
ATOM 928 C CA . SER A 1 117 ? -11.370 3.421 0.930 1.00 92.94 117 SER A CA 1
ATOM 929 C C . SER A 1 117 ? -10.000 2.757 0.786 1.00 92.94 117 SER A C 1
ATOM 931 O O . SER A 1 117 ? -9.148 3.267 0.057 1.00 92.94 117 SER A O 1
ATOM 933 N N . ILE A 1 118 ? -9.795 1.608 1.440 1.00 93.38 118 ILE A N 1
ATOM 934 C CA . ILE A 1 118 ? -8.561 0.821 1.338 1.00 93.38 118 ILE A CA 1
ATOM 935 C C . ILE A 1 118 ? -8.372 0.281 -0.080 1.00 93.38 118 ILE A C 1
ATOM 937 O O . ILE A 1 118 ? -7.310 0.495 -0.668 1.00 93.38 118 ILE A O 1
ATOM 941 N N . ASN A 1 119 ? -9.386 -0.369 -0.656 1.00 93.44 119 ASN A N 1
ATOM 942 C CA . ASN A 1 119 ? -9.289 -0.914 -2.014 1.00 93.44 119 ASN A CA 1
ATOM 943 C C . ASN A 1 119 ? -9.036 0.191 -3.048 1.00 93.44 119 ASN A C 1
ATOM 945 O O . ASN A 1 119 ? -8.182 0.046 -3.927 1.00 93.44 119 ASN A O 1
ATOM 949 N N . LYS A 1 120 ? -9.725 1.328 -2.906 1.00 93.19 120 LYS A N 1
ATOM 950 C CA . LYS A 1 120 ? -9.528 2.495 -3.765 1.00 93.19 120 LYS A CA 1
ATOM 951 C C . LYS A 1 120 ? -8.106 3.043 -3.659 1.00 93.19 120 LYS A C 1
ATOM 953 O O . LYS A 1 120 ? -7.460 3.245 -4.684 1.00 93.19 120 LYS A O 1
ATOM 958 N N . ASN A 1 121 ? -7.595 3.244 -2.444 1.00 91.06 121 ASN A N 1
ATOM 959 C CA . ASN A 1 121 ? -6.232 3.739 -2.263 1.00 91.06 121 ASN A CA 1
ATOM 960 C C . ASN A 1 121 ? -5.192 2.769 -2.825 1.00 91.06 121 ASN A C 1
ATOM 962 O O . ASN A 1 121 ? -4.218 3.201 -3.439 1.00 91.06 121 ASN A O 1
ATOM 966 N N . PHE A 1 122 ? -5.409 1.463 -2.665 1.00 91.25 122 PHE A N 1
ATOM 967 C CA . PHE A 1 122 ? -4.503 0.463 -3.206 1.00 91.25 122 PHE A CA 1
ATOM 968 C C . PHE A 1 122 ? -4.419 0.542 -4.738 1.00 91.25 122 PHE A C 1
ATOM 970 O O . PHE A 1 122 ? -3.319 0.534 -5.296 1.00 91.25 122 PHE A O 1
ATOM 977 N N . LEU A 1 123 ? -5.556 0.708 -5.420 1.00 92.19 123 LEU A N 1
ATOM 978 C CA . LEU A 1 123 ? -5.581 0.952 -6.862 1.00 92.19 123 LEU A CA 1
ATOM 979 C C . LEU A 1 123 ? -4.838 2.244 -7.237 1.00 92.19 123 LEU A C 1
ATOM 981 O O . LEU A 1 123 ? -3.947 2.204 -8.085 1.00 92.19 123 LEU A O 1
ATOM 985 N N . GLU A 1 124 ? -5.140 3.360 -6.570 1.00 90.94 124 GLU A N 1
ATOM 986 C CA . GLU A 1 124 ? -4.503 4.661 -6.829 1.00 90.94 124 GLU A CA 1
ATOM 987 C C . GLU A 1 124 ? -2.978 4.615 -6.637 1.00 90.94 124 GLU A C 1
ATOM 989 O O . GLU A 1 124 ? -2.227 5.232 -7.394 1.00 90.94 124 GLU A O 1
ATOM 994 N N . MET A 1 125 ? -2.495 3.857 -5.650 1.00 87.69 125 MET A N 1
ATOM 995 C CA . MET A 1 125 ? -1.065 3.655 -5.412 1.00 87.69 125 MET A CA 1
ATOM 996 C C . MET A 1 125 ? -0.396 2.871 -6.540 1.00 87.69 125 MET A C 1
ATOM 998 O O . MET A 1 125 ? 0.697 3.237 -6.981 1.00 87.69 125 MET A O 1
ATOM 1002 N N . VAL A 1 126 ? -1.044 1.813 -7.033 1.00 88.69 126 VAL A N 1
ATOM 1003 C CA . VAL A 1 126 ? -0.546 1.045 -8.183 1.00 88.69 126 VAL A CA 1
ATOM 1004 C C . VAL A 1 126 ? -0.520 1.915 -9.441 1.00 88.69 126 VAL A C 1
ATOM 1006 O O . VAL A 1 126 ? 0.469 1.904 -10.173 1.00 88.69 126 VAL A O 1
ATOM 1009 N N . GLU A 1 127 ? -1.556 2.716 -9.678 1.00 89.19 127 GLU A N 1
ATOM 1010 C CA . GLU A 1 127 ? -1.616 3.643 -10.812 1.00 89.19 127 GLU A CA 1
ATOM 1011 C C . GLU A 1 127 ? -0.551 4.740 -10.729 1.00 89.19 127 GLU A C 1
ATOM 1013 O O . GLU A 1 127 ? 0.116 5.027 -11.727 1.00 89.19 127 GLU A O 1
ATOM 1018 N N . LEU A 1 128 ? -0.333 5.310 -9.539 1.00 85.44 128 LEU A N 1
ATOM 1019 C CA . LEU A 1 128 ? 0.740 6.270 -9.294 1.00 85.44 128 LEU A CA 1
ATOM 1020 C C . LEU A 1 128 ? 2.091 5.651 -9.646 1.00 85.44 128 LEU A C 1
ATOM 1022 O O . LEU A 1 128 ? 2.851 6.235 -10.416 1.00 85.44 128 LEU A O 1
ATOM 1026 N N . VAL A 1 129 ? 2.357 4.444 -9.151 1.00 81.19 129 VAL A N 1
ATOM 1027 C CA . VAL A 1 129 ? 3.583 3.705 -9.45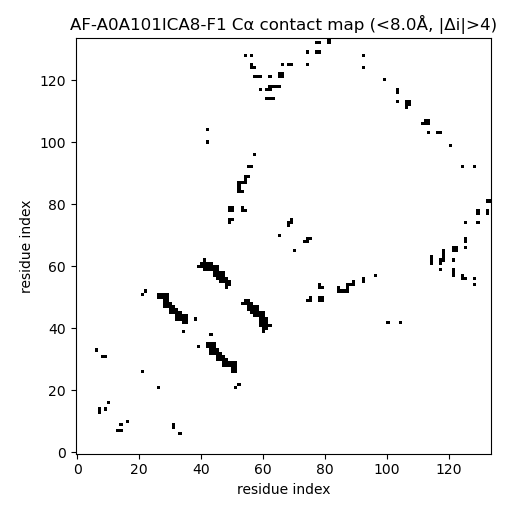2 1.00 81.19 129 VAL A CA 1
ATOM 1028 C C . VAL A 1 129 ? 3.748 3.501 -10.954 1.00 81.19 129 VAL A C 1
ATOM 1030 O O . VAL A 1 129 ? 4.810 3.802 -11.491 1.00 81.19 129 VAL A O 1
ATOM 1033 N N . LEU A 1 130 ? 2.712 3.064 -11.669 1.00 84.12 130 LEU A N 1
ATOM 1034 C CA . LEU A 1 130 ? 2.769 2.916 -13.127 1.00 84.12 130 LEU A CA 1
ATOM 1035 C C . LEU A 1 130 ? 3.009 4.254 -13.845 1.00 84.12 130 LEU A C 1
ATOM 1037 O O . LEU A 1 130 ? 3.719 4.292 -14.847 1.00 84.12 130 LEU A O 1
ATOM 1041 N N . SER A 1 131 ? 2.459 5.361 -13.340 1.00 84.44 131 SER A N 1
ATOM 1042 C CA . SER A 1 131 ? 2.664 6.695 -13.918 1.00 84.44 131 SER A CA 1
ATOM 1043 C C . SER A 1 131 ? 4.097 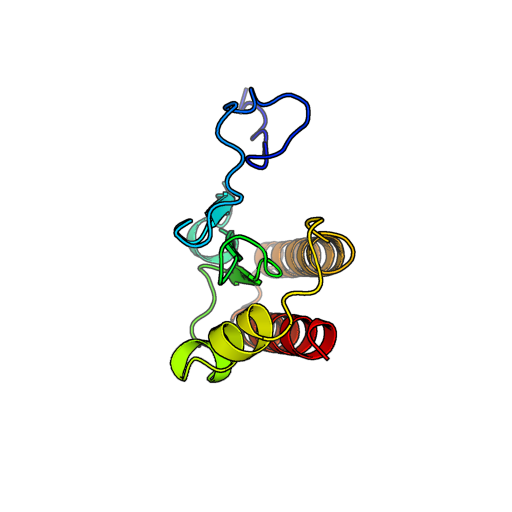7.211 -13.758 1.00 84.44 131 SER A C 1
ATOM 1045 O O . SER A 1 131 ? 4.584 7.918 -14.635 1.00 84.44 131 SER A O 1
ATOM 1047 N N . MET A 1 132 ? 4.781 6.821 -12.677 1.00 76.81 132 MET A N 1
ATOM 1048 C CA . MET A 1 132 ? 6.176 7.186 -12.406 1.00 76.81 132 MET A CA 1
ATOM 1049 C C . MET A 1 132 ? 7.177 6.395 -13.265 1.00 76.81 132 MET A C 1
ATOM 1051 O O . MET A 1 132 ? 8.345 6.760 -13.335 1.00 76.81 132 MET A O 1
ATOM 1055 N N . ASN A 1 133 ? 6.728 5.319 -13.918 1.00 70.69 133 ASN A N 1
ATOM 1056 C CA . ASN A 1 133 ? 7.516 4.473 -14.820 1.00 70.69 133 ASN A CA 1
ATOM 1057 C C . ASN A 1 133 ? 7.325 4.853 -16.310 1.00 70.69 133 ASN A C 1
ATOM 1059 O O . ASN A 1 133 ? 7.513 4.016 -17.189 1.00 70.69 133 ASN A O 1
ATOM 1063 N N . LYS A 1 134 ? 6.892 6.084 -16.613 1.00 63.47 134 LYS A N 1
ATOM 1064 C CA . LYS A 1 134 ? 6.729 6.594 -17.988 1.00 63.47 134 LYS A CA 1
ATOM 1065 C C . LYS A 1 134 ? 7.872 7.515 -18.406 1.00 63.47 134 LYS A C 1
ATOM 1067 O O . LYS A 1 134 ? 8.386 8.255 -17.541 1.00 63.47 134 LYS A O 1
#

Solvent-accessible surface area (backbone atoms only — not comparable to full-atom values): 8109 Å² total; per-residue (Å²): 133,89,73,76,85,76,84,70,56,96,78,36,94,86,50,87,76,65,87,72,65,76,83,47,100,79,43,69,61,45,73,50,79,47,80,34,92,86,45,49,68,46,61,14,33,38,32,40,16,46,43,56,63,33,68,63,46,70,42,48,57,39,39,87,64,76,54,64,49,74,75,74,43,50,48,43,52,40,36,56,71,46,75,77,60,94,62,81,73,62,83,62,63,56,58,56,49,50,54,51,49,56,54,50,52,53,40,48,75,73,70,49,90,52,52,69,61,43,34,52,48,44,41,51,51,53,50,50,52,57,60,72,46,110

pLDDT: mean 72.16, std 20.47, range [27.8, 96.25]